Protein AF-A0A1J5WJW4-F1 (afdb_monomer)

Mean predicted aligned error: 11.15 Å

pLDDT: mean 87.06, std 14.54, range [42.06, 98.25]

Secondary structure (DSSP, 8-state):
----------GGGSS--HHHHHHHHHHHS-TT----HHHHHHHHHHHHHHHHHHHHHHHHHHHHTT-SS--HHHHHHHHHHTT-HHHHHHHHHHHHHHHHHHHHHHHHHHHHHHHHHHHHHTHHHHHHHHHHHHHHHHHHHHTT-

Solvent-accessible surface area (backbone atoms only — not comparable to full-atom values): 8445 Å² total; per-residue (Å²): 136,82,78,81,83,70,80,78,71,66,72,91,77,67,60,70,59,68,69,58,55,53,49,54,49,58,74,77,40,60,95,90,61,82,81,54,71,65,59,54,50,50,51,34,54,51,50,42,49,50,52,49,53,48,49,51,46,12,44,54,48,21,52,74,70,73,43,95,64,77,47,72,66,30,47,52,48,28,33,46,79,72,70,42,56,85,48,45,61,61,53,52,56,52,50,52,53,54,53,51,51,53,51,52,53,51,50,55,53,48,52,53,51,51,51,54,47,52,48,60,77,43,38,68,65,53,48,53,53,51,52,51,53,51,51,51,52,50,55,52,54,66,69,73,111

Nearest PDB structures (foldseek):
  7cvo-assembly1_G-2  TM=9.610E-01  e=3.338E-07  Arabidopsis thaliana
  6r0m-assembly2_C  TM=8.741E-01  e=1.724E-07  Arabidopsis thaliana
  7c9o-assembly1_B  TM=9.473E-01  e=5.302E-07  Oryza sativa Japonica Group
  6y37-assembly1_B  TM=8.984E-01  e=2.925E-07  Aspergillus nidulans FGSC A4
  6y35-assembly1_B  TM=8.881E-01  e=4.645E-07  Aspergillus fumigatus A1163

Sequence (145 aa):
MSEPNTPERGDDDVGLPRSAIDRVLQEVLPPNMCCTKDTKNLLIECSTEFISIVSAQANELCERDSRKTVTPEHILQALGDLGFESYIQEVTEKYALVREEHTKRQLRAKEKTETKKGLFDNGDEMLEVQKKLFEEAKRTTEKQE

Foldseek 3Di:
DDDPPDPPPPPVPPWDDLVVLVVVCCVPDDVPDDDDPVVSVVVRVVVSVVVVQLVVQLVVVCVVVVHPDRDPVSSLVSCVVVPVPVCSVVSVVVVVVVVVVVVVVVVVVVVVVVVVVVCVVCVVVVVVVVVVVVVVVVVVVVVVD

Structure (mmCIF, N/CA/C/O backbone):
data_AF-A0A1J5WJW4-F1
#
_entry.id   AF-A0A1J5WJW4-F1
#
loop_
_atom_site.group_PDB
_atom_site.id
_atom_site.type_symbol
_atom_site.label_atom_id
_atom_site.label_alt_id
_atom_site.label_comp_id
_atom_site.label_asym_id
_atom_site.label_entity_id
_atom_site.label_seq_id
_atom_site.pdbx_PDB_ins_code
_atom_site.Cartn_x
_atom_site.Cartn_y
_atom_site.Cartn_z
_atom_site.occupancy
_atom_site.B_iso_or_equiv
_atom_site.auth_seq_id
_atom_site.auth_comp_id
_atom_site.auth_asym_id
_atom_site.auth_atom_id
_atom_site.pdbx_PDB_model_num
ATOM 1 N N . MET A 1 1 ? 6.882 42.087 -7.798 1.00 42.06 1 MET A N 1
ATOM 2 C CA . MET A 1 1 ? 6.028 40.914 -7.533 1.00 42.06 1 MET A CA 1
ATOM 3 C C . MET A 1 1 ? 6.972 39.809 -7.122 1.00 42.06 1 MET A C 1
ATOM 5 O O . MET A 1 1 ? 7.796 39.425 -7.936 1.00 42.06 1 MET A O 1
ATOM 9 N N . SER A 1 2 ? 6.969 39.444 -5.845 1.00 42.66 2 SER A N 1
ATOM 10 C CA . SER A 1 2 ? 7.865 38.421 -5.305 1.00 42.66 2 SER A CA 1
ATOM 11 C C . SER A 1 2 ? 7.167 37.076 -5.443 1.00 42.66 2 SER A C 1
ATOM 13 O O . SER A 1 2 ? 6.074 36.910 -4.904 1.00 42.66 2 SER A O 1
ATOM 15 N N . GLU A 1 3 ? 7.757 36.157 -6.201 1.00 45.22 3 GLU A N 1
ATOM 16 C CA . GLU A 1 3 ? 7.289 34.775 -6.277 1.00 45.22 3 GLU A CA 1
ATOM 17 C C . GLU A 1 3 ? 7.328 34.141 -4.877 1.00 45.22 3 GLU A C 1
ATOM 19 O O . GLU A 1 3 ? 8.288 34.365 -4.128 1.00 45.22 3 GLU A O 1
ATOM 24 N N . PRO A 1 4 ? 6.294 33.382 -4.475 1.00 56.03 4 PRO A N 1
ATOM 25 C CA . PRO A 1 4 ? 6.345 32.630 -3.237 1.00 56.03 4 PRO A CA 1
ATOM 26 C C . PRO A 1 4 ? 7.388 31.521 -3.384 1.00 56.03 4 PRO A C 1
ATOM 28 O O . PRO A 1 4 ? 7.247 30.597 -4.183 1.00 56.03 4 PRO A O 1
ATOM 31 N N . ASN A 1 5 ? 8.448 31.648 -2.590 1.00 42.19 5 ASN A N 1
ATOM 32 C CA . ASN A 1 5 ? 9.465 30.635 -2.365 1.00 42.19 5 ASN A CA 1
ATOM 33 C C . ASN A 1 5 ? 8.767 29.415 -1.745 1.00 42.19 5 ASN A C 1
ATOM 35 O O . ASN A 1 5 ? 8.478 29.387 -0.547 1.00 42.19 5 ASN A O 1
ATOM 39 N N . THR A 1 6 ? 8.379 28.465 -2.593 1.00 52.84 6 THR A N 1
ATOM 40 C CA . THR A 1 6 ? 7.857 27.177 -2.143 1.00 52.84 6 THR A CA 1
ATOM 41 C C . THR A 1 6 ? 9.079 26.398 -1.682 1.00 52.84 6 THR A C 1
ATOM 43 O O . THR A 1 6 ? 9.983 26.212 -2.494 1.00 52.84 6 THR A O 1
ATOM 46 N N . PRO A 1 7 ? 9.182 25.992 -0.406 1.00 45.44 7 PRO A N 1
ATOM 47 C CA . PRO A 1 7 ? 10.291 25.156 0.004 1.00 45.44 7 PRO A CA 1
ATOM 48 C C . PRO A 1 7 ? 10.156 23.842 -0.764 1.00 45.44 7 PRO A C 1
ATOM 50 O O . PRO A 1 7 ? 9.239 23.066 -0.489 1.00 45.44 7 PRO A O 1
ATOM 53 N N . GLU A 1 8 ? 11.032 23.621 -1.744 1.00 46.34 8 GLU A N 1
ATOM 54 C CA . GLU A 1 8 ? 11.273 22.304 -2.322 1.00 46.34 8 GLU A CA 1
ATOM 55 C C . GLU A 1 8 ? 11.655 21.392 -1.150 1.00 46.34 8 GLU A C 1
ATOM 57 O O . GLU A 1 8 ? 12.779 21.417 -0.644 1.00 46.34 8 GLU A O 1
ATOM 62 N N . ARG A 1 9 ? 10.670 20.662 -0.611 1.00 50.19 9 ARG A N 1
ATOM 63 C CA . ARG A 1 9 ? 10.937 19.559 0.308 1.00 50.19 9 ARG A CA 1
ATOM 64 C C . ARG A 1 9 ? 11.773 18.584 -0.499 1.00 50.19 9 ARG A C 1
ATOM 66 O O . ARG A 1 9 ? 11.268 18.071 -1.488 1.00 50.19 9 ARG A O 1
ATOM 73 N N . GLY A 1 10 ? 13.032 18.409 -0.105 1.00 44.81 10 GLY A N 1
ATOM 74 C CA . GLY A 1 10 ? 13.968 17.527 -0.789 1.00 44.81 10 GLY A CA 1
ATOM 75 C C . GLY A 1 10 ? 13.309 16.189 -1.099 1.00 44.81 10 GLY A C 1
ATOM 76 O O . GLY A 1 10 ? 12.897 15.470 -0.188 1.00 44.81 10 GLY A O 1
ATOM 77 N N . ASP A 1 11 ? 13.199 15.903 -2.391 1.00 52.34 11 ASP A N 1
ATOM 78 C CA . ASP A 1 11 ? 12.662 14.663 -2.956 1.00 52.34 11 ASP A CA 1
ATOM 79 C C . ASP A 1 11 ? 13.452 13.430 -2.459 1.00 52.34 11 ASP A C 1
ATOM 81 O O . ASP A 1 11 ? 12.943 12.315 -2.403 1.00 52.34 11 ASP A O 1
ATOM 85 N N . ASP A 1 12 ? 14.674 13.658 -1.964 1.00 51.81 12 ASP A N 1
ATOM 86 C CA . ASP A 1 12 ? 15.585 12.652 -1.418 1.00 51.81 12 ASP A CA 1
ATOM 87 C C . ASP A 1 12 ? 15.107 11.942 -0.129 1.00 51.81 12 ASP A C 1
ATOM 89 O O . ASP A 1 12 ? 15.722 10.944 0.256 1.00 51.81 12 ASP A O 1
ATOM 93 N N . ASP A 1 13 ? 14.042 12.406 0.546 1.00 61.09 13 ASP A N 1
ATOM 94 C CA . ASP A 1 13 ? 13.563 11.809 1.815 1.00 61.09 13 ASP A CA 1
ATOM 95 C C . ASP A 1 13 ? 12.190 11.107 1.715 1.00 61.09 13 ASP A C 1
ATOM 97 O O . ASP A 1 13 ? 11.718 10.507 2.683 1.00 61.09 13 ASP A O 1
ATOM 101 N N . VAL A 1 14 ? 11.527 11.136 0.549 1.00 73.69 14 VAL A N 1
ATOM 102 C CA . VAL A 1 14 ? 10.179 10.561 0.360 1.00 73.69 14 VAL A CA 1
ATOM 103 C C . VAL A 1 14 ? 10.230 9.401 -0.634 1.00 73.69 14 VAL A C 1
ATOM 105 O O . VAL A 1 14 ? 9.793 9.488 -1.777 1.00 73.69 14 VAL A O 1
ATOM 108 N N . GLY A 1 15 ? 10.770 8.269 -0.186 1.00 82.94 15 GLY A N 1
ATOM 109 C CA . GLY A 1 15 ? 10.850 7.057 -0.998 1.00 82.94 15 GLY A CA 1
ATOM 110 C C . GLY A 1 15 ? 10.767 5.784 -0.169 1.00 82.94 15 GLY A C 1
ATOM 111 O O . GLY A 1 15 ? 11.069 5.763 1.027 1.00 82.94 15 GLY A O 1
ATOM 112 N N . LEU A 1 16 ? 10.358 4.689 -0.811 1.00 89.94 16 LEU A N 1
ATOM 113 C CA . LEU A 1 16 ? 10.409 3.375 -0.176 1.00 89.94 16 LEU A CA 1
ATOM 114 C C . LEU A 1 16 ? 11.868 2.990 0.134 1.00 89.94 16 LEU A C 1
ATOM 116 O O . LEU A 1 16 ? 12.767 3.274 -0.664 1.00 89.94 16 LEU A O 1
ATOM 120 N N . PRO A 1 17 ? 12.135 2.293 1.256 1.00 92.31 17 PRO A N 1
ATOM 121 C CA . PRO A 1 17 ? 13.478 1.821 1.564 1.00 92.31 17 PRO A CA 1
ATOM 122 C C . PRO A 1 17 ? 14.037 0.952 0.433 1.00 92.31 17 PRO A C 1
ATOM 124 O O . PRO A 1 17 ? 13.372 0.025 -0.030 1.00 92.31 17 PRO A O 1
ATOM 127 N N . ARG A 1 18 ? 15.298 1.181 0.045 1.00 91.25 18 ARG A N 1
ATOM 128 C CA . ARG A 1 18 ? 15.994 0.383 -0.989 1.00 91.25 18 ARG A CA 1
ATOM 129 C C . ARG A 1 18 ? 15.903 -1.124 -0.733 1.00 91.25 18 ARG A C 1
ATOM 131 O O . ARG A 1 18 ? 15.687 -1.895 -1.659 1.00 91.25 18 ARG A O 1
ATOM 138 N N . SER A 1 19 ? 16.000 -1.528 0.533 1.00 93.62 19 SER A N 1
ATOM 139 C CA . SER A 1 19 ? 15.881 -2.925 0.957 1.00 93.62 19 SER A CA 1
ATOM 140 C C . SER A 1 19 ? 14.503 -3.536 0.684 1.00 93.62 19 SER A C 1
ATOM 142 O O . SER A 1 19 ? 14.415 -4.736 0.432 1.00 93.62 19 SER A O 1
ATOM 144 N N . ALA A 1 20 ? 13.430 -2.741 0.717 1.00 93.75 20 ALA A N 1
ATOM 145 C CA . ALA A 1 20 ? 12.088 -3.210 0.387 1.00 93.75 20 ALA A CA 1
ATOM 146 C C . ALA A 1 20 ? 11.969 -3.500 -1.116 1.00 93.75 20 ALA A C 1
ATOM 148 O O . ALA A 1 20 ? 11.474 -4.560 -1.490 1.00 93.75 20 ALA A O 1
ATOM 149 N N . ILE A 1 21 ? 12.502 -2.611 -1.963 1.00 94.38 21 ILE A N 1
ATOM 150 C CA . ILE A 1 21 ? 12.557 -2.822 -3.418 1.00 94.38 21 ILE A CA 1
ATOM 151 C C . ILE A 1 21 ? 13.408 -4.046 -3.759 1.00 94.38 21 ILE A C 1
ATOM 153 O O . ILE A 1 21 ? 12.984 -4.885 -4.549 1.00 94.38 21 ILE A O 1
ATOM 157 N N . ASP A 1 22 ? 14.575 -4.192 -3.127 1.00 92.94 22 ASP A N 1
ATOM 158 C CA . ASP A 1 22 ? 15.437 -5.362 -3.318 1.00 92.94 22 ASP A CA 1
ATOM 159 C C . ASP A 1 22 ? 14.716 -6.670 -2.984 1.00 92.94 22 ASP A C 1
ATOM 161 O O . ASP A 1 22 ? 14.838 -7.647 -3.722 1.00 92.94 22 ASP A O 1
ATOM 165 N N . ARG A 1 23 ? 13.937 -6.682 -1.898 1.00 94.25 23 ARG A N 1
ATOM 166 C CA . ARG A 1 23 ? 13.163 -7.854 -1.490 1.00 94.25 23 ARG A CA 1
ATOM 167 C C . ARG A 1 23 ? 12.073 -8.201 -2.502 1.00 94.25 23 AR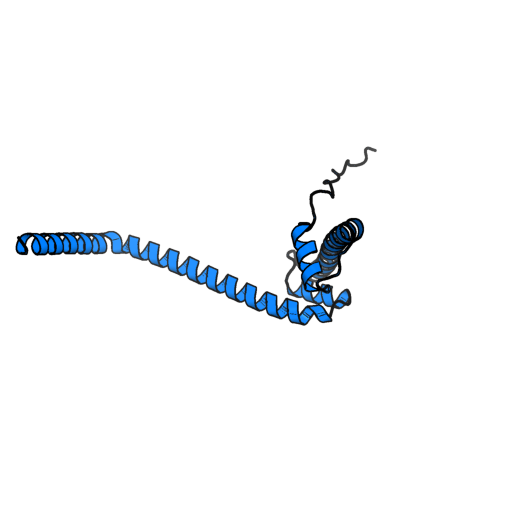G A C 1
ATOM 169 O O . ARG A 1 23 ? 11.990 -9.355 -2.905 1.00 94.25 23 ARG A O 1
ATOM 176 N N . VAL A 1 24 ? 11.289 -7.219 -2.947 1.00 94.75 24 VAL A N 1
ATOM 177 C CA . VAL A 1 24 ? 10.251 -7.442 -3.970 1.00 94.75 24 VAL A CA 1
ATOM 178 C C . VAL A 1 24 ? 10.878 -7.954 -5.266 1.00 94.75 24 VAL A C 1
ATOM 180 O O . VAL A 1 24 ? 10.390 -8.920 -5.842 1.00 94.75 24 VAL A O 1
ATOM 183 N N . LEU A 1 25 ? 12.004 -7.374 -5.697 1.00 94.31 25 LEU A N 1
ATOM 184 C CA . LEU A 1 25 ? 12.732 -7.837 -6.879 1.00 94.31 25 LEU A CA 1
ATOM 185 C C . LEU A 1 25 ? 13.202 -9.290 -6.741 1.00 94.31 25 LEU A C 1
ATOM 187 O O . LEU A 1 25 ? 13.079 -10.056 -7.686 1.00 94.31 25 LEU A O 1
ATOM 191 N N . GLN A 1 26 ? 13.705 -9.699 -5.578 1.00 92.56 26 GLN A N 1
ATOM 192 C CA . GLN A 1 26 ? 14.093 -11.095 -5.341 1.00 92.56 26 GLN A CA 1
ATOM 193 C C . GLN A 1 26 ? 12.903 -12.062 -5.338 1.00 92.56 26 GLN A C 1
ATOM 195 O O . GLN A 1 26 ? 13.074 -13.224 -5.692 1.00 92.56 26 GLN A O 1
ATOM 200 N N . GLU A 1 27 ? 11.716 -11.602 -4.940 1.00 93.81 27 GLU A N 1
ATOM 201 C CA . GLU A 1 27 ? 10.494 -12.413 -4.945 1.00 93.81 27 GLU A CA 1
ATOM 202 C C . GLU A 1 27 ? 9.935 -12.607 -6.367 1.00 93.81 27 GLU A C 1
ATOM 204 O O . GLU A 1 27 ? 9.389 -13.669 -6.665 1.00 93.81 27 GLU A O 1
ATOM 209 N N . VAL A 1 28 ? 10.101 -11.621 -7.259 1.00 94.00 28 VAL A N 1
ATOM 210 C CA . VAL A 1 28 ? 9.581 -11.683 -8.641 1.00 94.00 28 VAL A CA 1
ATOM 211 C C . VAL A 1 28 ? 10.596 -12.191 -9.668 1.00 94.00 28 VAL A C 1
ATOM 213 O O . VAL A 1 28 ? 10.200 -12.654 -10.740 1.00 94.00 28 VAL A O 1
ATOM 216 N N . LEU A 1 29 ? 11.898 -12.098 -9.383 1.00 93.25 29 LEU A N 1
ATOM 217 C CA . LEU A 1 29 ? 12.958 -12.487 -10.311 1.00 93.25 29 LEU A CA 1
ATOM 218 C C . LEU A 1 29 ? 13.526 -13.883 -10.008 1.00 93.25 29 LEU A C 1
ATOM 220 O O . LEU A 1 29 ? 13.567 -14.311 -8.857 1.00 93.25 29 LEU A O 1
ATOM 224 N N . PRO A 1 30 ? 14.044 -14.598 -11.026 1.00 94.12 30 PRO A N 1
ATOM 225 C CA . PRO A 1 30 ? 14.769 -15.845 -10.809 1.00 94.12 30 PRO A CA 1
ATOM 226 C C . PRO A 1 30 ? 16.004 -15.650 -9.908 1.00 94.12 30 PRO A C 1
ATOM 228 O O . PRO A 1 30 ? 16.657 -14.607 -9.986 1.00 94.12 30 PRO A O 1
ATOM 231 N N . PRO A 1 31 ? 16.426 -16.680 -9.148 1.00 88.56 31 PRO A N 1
ATOM 232 C CA . PRO A 1 31 ? 17.489 -16.570 -8.137 1.00 88.56 31 PRO A CA 1
ATOM 233 C C . PRO A 1 31 ? 18.864 -16.158 -8.685 1.00 88.56 31 PRO A C 1
ATOM 235 O O . PRO A 1 31 ? 19.721 -15.714 -7.929 1.00 88.56 31 PRO A O 1
ATOM 238 N N . ASN A 1 32 ? 19.080 -16.286 -9.995 1.00 88.88 32 ASN A N 1
ATOM 239 C CA . ASN A 1 32 ? 20.343 -15.955 -10.657 1.00 88.88 32 ASN A CA 1
ATOM 240 C C . ASN A 1 32 ? 20.288 -14.619 -11.417 1.00 88.88 32 ASN A C 1
ATOM 242 O O . ASN A 1 32 ? 21.146 -14.369 -12.263 1.00 88.88 32 ASN A O 1
ATOM 246 N N . MET A 1 33 ? 19.274 -13.784 -11.169 1.00 92.56 33 MET A N 1
ATOM 247 C CA . MET A 1 33 ? 19.101 -12.508 -11.856 1.00 92.56 33 MET A CA 1
ATOM 248 C C . MET A 1 33 ? 19.184 -11.329 -10.887 1.00 92.56 33 MET A C 1
ATOM 250 O O . MET A 1 33 ? 18.607 -11.346 -9.804 1.00 92.56 33 MET A O 1
ATOM 254 N N . CYS A 1 34 ? 19.885 -10.277 -11.311 1.00 88.06 34 CYS A N 1
ATOM 255 C CA . CYS A 1 34 ? 20.063 -9.050 -10.543 1.00 88.06 34 CYS A CA 1
ATOM 256 C C . CYS A 1 34 ? 19.695 -7.836 -11.400 1.00 88.06 34 CYS A C 1
ATOM 258 O O . CYS A 1 34 ? 20.067 -7.761 -12.569 1.00 88.06 34 CYS A O 1
ATOM 260 N N . CYS A 1 35 ? 19.027 -6.852 -10.798 1.00 92.31 35 CYS A N 1
ATOM 261 C CA . CYS A 1 35 ? 18.824 -5.538 -11.408 1.00 92.31 35 CYS A CA 1
ATOM 262 C C . CYS A 1 35 ? 20.014 -4.614 -11.137 1.00 92.31 35 CYS A C 1
ATOM 264 O O . CYS A 1 35 ? 20.648 -4.688 -10.079 1.00 92.31 35 CYS A O 1
ATOM 266 N N . THR A 1 36 ? 20.283 -3.702 -12.070 1.00 95.06 36 THR A N 1
ATOM 267 C CA . THR A 1 36 ? 21.294 -2.656 -11.885 1.00 95.06 36 THR A CA 1
ATOM 268 C C . THR A 1 36 ? 20.846 -1.651 -10.822 1.00 95.06 36 THR A C 1
ATOM 270 O O . THR A 1 36 ? 19.663 -1.549 -10.487 1.00 95.06 36 THR A O 1
ATOM 273 N N . LYS A 1 37 ? 21.801 -0.887 -10.280 1.00 93.12 37 L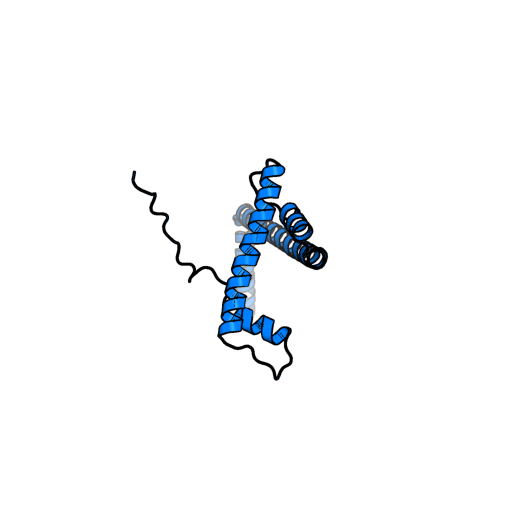YS A N 1
ATOM 274 C CA . LYS A 1 37 ? 21.508 0.180 -9.313 1.00 93.12 37 LYS A CA 1
ATOM 275 C C . LYS A 1 37 ? 20.539 1.217 -9.891 1.00 93.12 37 LYS A C 1
ATOM 277 O O . LYS A 1 37 ? 19.636 1.647 -9.182 1.00 93.12 37 LYS A O 1
ATOM 282 N N . ASP A 1 38 ? 20.698 1.558 -11.166 1.00 94.50 38 ASP A N 1
ATOM 283 C CA . ASP A 1 38 ? 19.879 2.575 -11.827 1.00 94.50 38 ASP A CA 1
ATOM 284 C C . ASP A 1 38 ? 18.437 2.099 -12.014 1.00 94.50 38 ASP A C 1
ATOM 286 O O . ASP A 1 38 ? 17.511 2.841 -11.710 1.00 94.50 38 ASP A O 1
ATOM 290 N N . THR A 1 39 ? 18.221 0.828 -12.381 1.00 93.62 39 THR A N 1
ATOM 291 C CA . THR A 1 39 ? 16.870 0.244 -12.420 1.00 93.62 39 THR A CA 1
ATOM 292 C C . THR A 1 39 ? 16.204 0.279 -11.047 1.00 93.62 39 THR A C 1
ATOM 294 O O . THR A 1 39 ? 15.023 0.586 -10.937 1.00 93.62 39 THR A O 1
ATOM 297 N N . LYS A 1 40 ? 16.958 -0.011 -9.981 1.00 93.50 40 LYS A N 1
ATOM 298 C CA . LYS A 1 40 ? 16.429 0.041 -8.612 1.00 93.50 40 LYS A CA 1
ATOM 299 C C . LYS A 1 40 ? 16.075 1.466 -8.183 1.00 93.50 40 LYS A C 1
ATOM 301 O O . LYS A 1 40 ? 15.078 1.635 -7.496 1.00 93.50 40 LYS A O 1
ATOM 306 N N . ASN A 1 41 ? 16.864 2.469 -8.579 1.00 92.31 41 ASN A N 1
ATOM 307 C CA . ASN A 1 41 ? 16.541 3.879 -8.335 1.00 92.31 41 ASN A CA 1
ATOM 308 C C . ASN A 1 41 ? 15.254 4.280 -9.058 1.00 92.31 41 ASN A C 1
ATOM 310 O O . ASN A 1 41 ? 14.346 4.798 -8.421 1.00 92.31 41 ASN A O 1
ATOM 314 N N . LEU A 1 42 ? 15.146 3.932 -10.343 1.00 94.00 42 LEU A N 1
ATOM 315 C CA . LEU A 1 42 ? 13.956 4.216 -11.138 1.00 94.00 42 LEU A CA 1
ATOM 316 C C . LEU A 1 42 ? 12.700 3.592 -10.516 1.00 94.00 42 LEU A C 1
ATOM 318 O O . LEU A 1 42 ? 11.665 4.235 -10.440 1.00 94.00 42 LEU A O 1
ATOM 322 N N . LEU A 1 43 ? 12.784 2.360 -10.008 1.00 94.56 43 LEU A N 1
ATOM 323 C CA . LEU A 1 43 ? 11.650 1.722 -9.330 1.00 94.56 43 LEU A CA 1
ATOM 324 C C . LEU A 1 43 ? 11.229 2.445 -8.045 1.00 94.56 43 LEU A C 1
ATOM 326 O O . LEU A 1 43 ? 10.045 2.434 -7.715 1.00 94.56 43 LEU A O 1
ATOM 330 N N . ILE A 1 44 ? 12.165 3.064 -7.319 1.00 93.25 44 ILE A N 1
ATOM 331 C CA . ILE A 1 44 ? 11.844 3.878 -6.136 1.00 93.25 44 ILE A CA 1
ATOM 332 C C . ILE A 1 44 ? 11.078 5.127 -6.570 1.00 93.25 44 ILE A C 1
ATOM 334 O O . ILE A 1 44 ? 10.002 5.379 -6.033 1.00 93.25 44 ILE A O 1
ATOM 338 N N . GLU A 1 45 ? 11.586 5.842 -7.575 1.00 92.88 45 GLU A N 1
ATOM 339 C CA . GLU A 1 45 ? 10.942 7.031 -8.147 1.00 92.88 45 GLU A CA 1
ATOM 340 C C . GLU A 1 45 ? 9.533 6.696 -8.665 1.00 92.88 45 GLU A C 1
ATOM 342 O O . GLU A 1 45 ? 8.554 7.315 -8.250 1.00 92.88 45 GLU A O 1
ATOM 347 N N . CYS A 1 46 ? 9.396 5.626 -9.457 1.00 94.62 46 CYS A N 1
ATOM 348 C CA . CYS A 1 46 ? 8.101 5.154 -9.952 1.00 94.62 46 CYS A CA 1
ATOM 349 C C . CYS A 1 46 ? 7.146 4.742 -8.825 1.00 94.62 46 CYS A C 1
ATOM 351 O O . CYS A 1 46 ? 5.937 4.904 -8.960 1.00 94.62 46 CYS A O 1
ATOM 353 N N . SER A 1 47 ? 7.651 4.200 -7.712 1.00 94.88 47 SER A N 1
ATOM 354 C CA . SER A 1 47 ? 6.802 3.839 -6.567 1.00 94.88 47 SER A CA 1
ATOM 355 C C . SER A 1 47 ? 6.234 5.082 -5.883 1.00 94.88 47 SER A C 1
ATOM 357 O O . SER A 1 47 ? 5.056 5.105 -5.521 1.00 94.88 47 SER A O 1
ATOM 359 N N . THR A 1 48 ? 7.050 6.126 -5.725 1.00 93.38 48 THR A N 1
ATOM 360 C CA . THR A 1 48 ? 6.612 7.415 -5.175 1.00 93.38 48 THR A CA 1
ATOM 361 C C . THR A 1 48 ? 5.615 8.102 -6.109 1.00 93.38 48 THR A C 1
ATOM 363 O O . THR A 1 48 ? 4.571 8.588 -5.659 1.00 93.38 48 THR A O 1
ATOM 366 N N . GLU A 1 49 ? 5.879 8.086 -7.415 1.00 94.38 49 GLU A N 1
ATOM 367 C CA . GLU A 1 49 ? 4.964 8.619 -8.422 1.00 94.38 49 GLU A CA 1
ATOM 368 C C . GLU A 1 49 ? 3.637 7.846 -8.439 1.00 94.38 49 GLU A C 1
ATOM 370 O O . GLU A 1 49 ? 2.572 8.458 -8.405 1.00 94.38 49 GLU A O 1
ATOM 375 N N . PHE A 1 50 ? 3.674 6.511 -8.375 1.00 96.19 50 PHE A N 1
ATOM 376 C CA . PHE A 1 50 ? 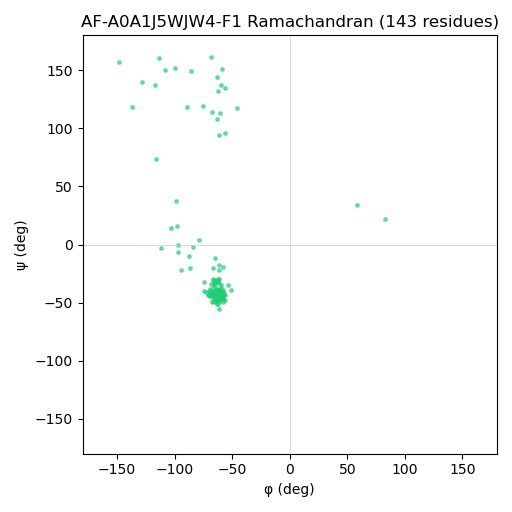2.477 5.670 -8.302 1.00 96.19 50 PHE A CA 1
ATOM 377 C C . PHE A 1 50 ? 1.584 6.042 -7.112 1.00 96.19 50 PHE A C 1
ATOM 379 O O . PHE A 1 50 ? 0.379 6.242 -7.278 1.00 96.19 50 PHE A O 1
ATOM 386 N N . ILE A 1 51 ? 2.167 6.190 -5.915 1.00 95.31 51 ILE A N 1
ATOM 387 C CA . ILE A 1 51 ? 1.425 6.620 -4.720 1.00 95.31 51 ILE A CA 1
ATOM 388 C C . ILE A 1 51 ? 0.805 8.001 -4.949 1.00 95.31 51 ILE A C 1
ATOM 390 O O . ILE A 1 51 ? -0.350 8.220 -4.577 1.00 95.31 51 ILE A O 1
ATOM 394 N N . SER A 1 52 ? 1.547 8.916 -5.572 1.00 95.38 52 SER A N 1
ATOM 395 C CA . SER A 1 52 ? 1.089 10.280 -5.845 1.00 95.38 52 SER A CA 1
ATOM 396 C C . SER A 1 52 ? -0.076 10.304 -6.836 1.00 95.38 52 SER A C 1
ATOM 398 O O . SER A 1 52 ? -1.079 10.961 -6.566 1.00 95.38 52 SER A O 1
ATOM 400 N N . ILE A 1 53 ? 0.001 9.532 -7.925 1.00 97.06 53 ILE A N 1
ATOM 401 C CA . ILE A 1 53 ? -1.056 9.415 -8.940 1.00 97.06 53 ILE A CA 1
ATOM 402 C C . ILE A 1 53 ? -2.334 8.839 -8.326 1.00 97.06 53 ILE A C 1
ATOM 404 O O . ILE A 1 53 ? -3.405 9.433 -8.452 1.00 97.06 53 ILE A O 1
ATOM 408 N N . VAL A 1 54 ? -2.233 7.711 -7.614 1.00 97.88 54 VAL A N 1
ATOM 409 C CA . VAL A 1 54 ? -3.403 7.075 -6.986 1.00 97.88 54 VAL A CA 1
ATOM 410 C C . VAL A 1 54 ? -4.020 7.998 -5.933 1.00 97.88 54 VAL A C 1
ATOM 412 O O . VAL A 1 54 ? -5.242 8.124 -5.863 1.00 97.88 54 VAL A O 1
ATOM 415 N N . SER A 1 55 ? -3.191 8.679 -5.136 1.00 97.56 55 SER A N 1
ATOM 416 C CA . SER A 1 55 ? -3.664 9.617 -4.113 1.00 97.56 55 SER A CA 1
ATOM 417 C C . SER A 1 55 ? -4.356 10.832 -4.724 1.00 97.56 55 SER A C 1
ATOM 419 O O . SER A 1 55 ? -5.400 11.240 -4.220 1.00 97.56 55 SER A O 1
ATOM 421 N N . ALA A 1 56 ? -3.813 11.389 -5.810 1.00 97.50 56 ALA A N 1
ATOM 422 C CA . ALA A 1 56 ? -4.427 12.498 -6.531 1.00 97.50 56 ALA A CA 1
ATOM 423 C C . ALA A 1 56 ? -5.793 12.092 -7.097 1.00 97.50 56 ALA A C 1
ATOM 425 O O . ALA A 1 56 ? -6.789 12.758 -6.814 1.00 97.50 56 ALA A O 1
ATOM 426 N N . GLN A 1 57 ? -5.873 10.944 -7.779 1.00 98.00 57 GLN A N 1
ATOM 427 C CA . GLN A 1 57 ? -7.132 10.454 -8.340 1.00 98.00 57 GLN A CA 1
ATOM 428 C C . GLN A 1 57 ? -8.179 10.180 -7.252 1.00 98.00 57 GLN A C 1
ATOM 430 O O . GLN A 1 57 ? -9.339 10.569 -7.383 1.00 98.00 57 GLN A O 1
ATOM 435 N N . ALA A 1 58 ? -7.783 9.553 -6.142 1.00 98.25 58 ALA A N 1
ATOM 436 C CA . ALA A 1 58 ? -8.682 9.299 -5.019 1.00 98.25 58 ALA A CA 1
ATOM 437 C C . ALA A 1 58 ? -9.126 10.587 -4.308 1.00 98.25 58 ALA A C 1
ATOM 439 O O . ALA A 1 58 ? -10.239 10.647 -3.774 1.00 98.25 58 ALA A O 1
ATOM 440 N N . ASN A 1 59 ? -8.279 11.619 -4.294 1.00 97.88 59 ASN A N 1
ATOM 441 C CA . ASN A 1 59 ? -8.635 12.928 -3.764 1.00 97.88 59 ASN A CA 1
ATOM 442 C C . ASN A 1 59 ? -9.673 13.627 -4.653 1.00 97.88 59 ASN A C 1
ATOM 444 O O . ASN A 1 59 ? -10.676 14.103 -4.130 1.00 97.88 59 ASN A O 1
ATOM 448 N N . GLU A 1 60 ? -9.511 13.600 -5.979 1.00 97.69 60 GLU A N 1
ATOM 449 C CA . GLU A 1 60 ? -10.518 14.125 -6.916 1.00 9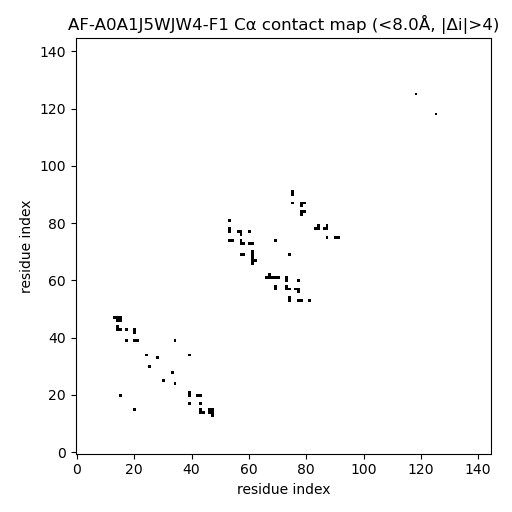7.69 60 GLU A CA 1
ATOM 450 C C . GLU A 1 60 ? -11.884 13.445 -6.732 1.00 97.69 60 GLU A C 1
ATOM 452 O O . GLU A 1 60 ? -12.921 14.109 -6.694 1.00 97.69 60 GLU A O 1
ATOM 457 N N . LEU A 1 61 ? -11.895 12.119 -6.551 1.00 97.56 61 LEU A N 1
ATOM 458 C CA . LEU A 1 61 ? -13.114 11.359 -6.255 1.00 97.56 61 LEU A CA 1
ATOM 459 C C . LEU A 1 61 ? -13.745 11.791 -4.923 1.00 97.56 61 LEU A C 1
ATOM 461 O O . LEU A 1 61 ? -14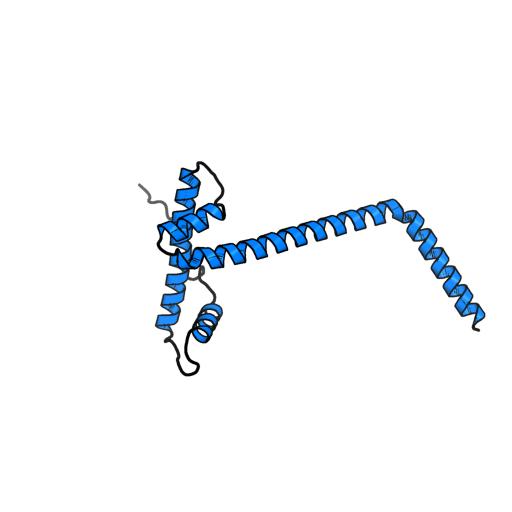.954 12.002 -4.844 1.00 97.56 61 LEU A O 1
ATOM 465 N N . CYS A 1 62 ? -12.924 11.974 -3.887 1.00 98.06 62 CYS A N 1
ATOM 466 C CA . CYS A 1 62 ? -13.370 12.442 -2.577 1.00 98.06 62 CYS A CA 1
ATOM 467 C C . CYS A 1 62 ? -14.009 13.837 -2.639 1.00 98.06 62 CYS A C 1
ATOM 469 O O . CYS A 1 62 ? -15.038 14.083 -2.002 1.00 98.06 62 CYS A O 1
ATOM 471 N N . GLU A 1 63 ? -13.396 14.746 -3.396 1.00 96.69 63 GLU A N 1
ATOM 472 C CA . GLU A 1 63 ? -13.891 16.104 -3.612 1.00 96.69 63 GLU A CA 1
ATOM 473 C C . GLU A 1 63 ? -15.198 16.100 -4.408 1.00 96.69 63 GLU A C 1
ATOM 475 O O . GLU A 1 63 ? -16.144 16.798 -4.032 1.00 96.69 63 GLU A O 1
ATOM 480 N N . ARG A 1 64 ? -15.298 15.254 -5.443 1.00 96.25 64 ARG A N 1
ATOM 481 C CA . ARG A 1 64 ? -16.528 15.053 -6.223 1.00 96.25 64 ARG A CA 1
ATOM 482 C C . ARG A 1 64 ? -17.688 14.561 -5.356 1.00 96.25 64 ARG A C 1
ATOM 484 O O . ARG A 1 64 ? -18.812 15.034 -5.520 1.00 96.25 64 ARG A O 1
ATOM 491 N N . ASP A 1 65 ? -17.404 13.704 -4.382 1.00 95.81 65 ASP A N 1
ATOM 492 C CA . ASP A 1 65 ? -18.382 13.216 -3.403 1.00 95.81 65 ASP A CA 1
ATOM 493 C C . ASP A 1 65 ? -18.673 14.228 -2.274 1.00 95.81 65 ASP A C 1
ATOM 495 O O . ASP A 1 65 ? -19.435 13.937 -1.349 1.00 95.81 65 ASP A O 1
ATOM 499 N N . SER A 1 66 ? -18.101 15.440 -2.329 1.00 95.19 66 SER A N 1
ATOM 500 C CA . SER A 1 66 ? -18.240 16.496 -1.311 1.00 95.19 66 SER A CA 1
ATOM 501 C C . SER A 1 66 ? -17.781 16.067 0.091 1.00 95.19 66 SER A C 1
ATOM 503 O O . SER A 1 66 ? -18.328 16.503 1.111 1.00 95.19 66 SER A O 1
ATOM 505 N N . ARG A 1 67 ? -16.757 15.209 0.168 1.00 93.88 67 ARG A N 1
ATOM 506 C CA . ARG A 1 67 ? -16.182 14.704 1.424 1.00 93.88 67 ARG A CA 1
ATOM 507 C C . ARG A 1 67 ? -14.809 15.322 1.673 1.00 93.88 67 ARG A C 1
ATOM 509 O O . ARG A 1 67 ? -14.066 15.626 0.752 1.00 93.88 67 ARG A O 1
ATOM 516 N N . LYS A 1 68 ? -14.451 15.476 2.952 1.00 94.19 68 LYS A N 1
ATOM 517 C CA . LYS A 1 68 ? -13.143 16.014 3.388 1.00 94.19 68 LYS A CA 1
ATOM 518 C C . LYS A 1 68 ? -12.120 14.935 3.746 1.00 94.19 68 LYS A C 1
ATOM 520 O O . LYS A 1 68 ? -11.030 15.247 4.214 1.00 94.19 68 LYS A O 1
ATOM 525 N N . THR A 1 69 ? -12.495 13.665 3.635 1.00 96.62 69 THR A N 1
ATOM 526 C CA . THR A 1 69 ? -11.666 12.539 4.064 1.00 96.62 69 THR A CA 1
ATOM 527 C C . THR A 1 69 ? -11.737 11.454 3.012 1.00 96.62 69 THR A C 1
ATOM 529 O O . THR A 1 69 ? -12.816 10.917 2.751 1.00 96.62 69 THR A O 1
ATOM 532 N N . VAL A 1 70 ? -10.580 11.136 2.432 1.00 97.19 70 VAL A N 1
ATOM 533 C CA . VAL A 1 70 ? -10.440 10.035 1.483 1.00 97.19 70 VAL A CA 1
ATOM 534 C C . VAL A 1 70 ? -10.790 8.731 2.190 1.00 97.19 70 VAL A C 1
ATOM 536 O O . VAL A 1 70 ? -10.329 8.467 3.302 1.00 97.19 70 VAL A O 1
ATOM 539 N N . THR A 1 71 ? -11.632 7.927 1.550 1.00 95.56 71 THR A N 1
ATOM 540 C CA . THR A 1 71 ? -12.053 6.626 2.069 1.00 95.56 71 THR A CA 1
ATOM 541 C C . THR A 1 71 ? -11.538 5.483 1.214 1.00 95.56 71 THR A C 1
ATOM 543 O O . THR A 1 71 ? -11.178 5.721 0.060 1.00 95.56 71 THR A O 1
ATOM 546 N N . PRO A 1 72 ? -11.495 4.251 1.754 1.00 95.50 72 PRO A N 1
ATOM 547 C CA . PRO A 1 72 ? -11.058 3.075 1.006 1.00 95.50 72 PRO A CA 1
ATOM 548 C C . PRO A 1 72 ? -11.815 2.893 -0.311 1.00 95.50 72 PRO A C 1
ATOM 550 O O . PRO A 1 72 ? -11.218 2.506 -1.307 1.00 95.50 72 PRO A O 1
ATOM 553 N N . GLU A 1 73 ? -13.098 3.249 -0.350 1.00 96.12 73 GLU A N 1
ATOM 554 C CA . GLU A 1 73 ? -13.923 3.199 -1.555 1.00 96.12 73 GLU A CA 1
ATOM 555 C C . GLU A 1 73 ? -13.386 4.122 -2.659 1.00 96.12 73 GLU A C 1
ATOM 557 O O . GLU A 1 73 ? -13.317 3.706 -3.814 1.00 96.12 73 GLU A O 1
ATOM 562 N N . HIS A 1 74 ? -12.921 5.327 -2.308 1.00 97.81 74 HIS A N 1
ATOM 563 C CA . HIS A 1 74 ? -12.313 6.243 -3.279 1.00 97.81 74 HIS A CA 1
ATOM 564 C C . HIS A 1 74 ? -10.994 5.676 -3.831 1.00 97.81 74 HIS A C 1
ATOM 566 O O . HIS A 1 74 ? -10.688 5.875 -5.000 1.00 97.81 74 HIS A O 1
ATOM 572 N N . ILE A 1 75 ? -10.221 4.944 -3.016 1.00 97.69 75 ILE A N 1
ATOM 573 C CA . ILE A 1 75 ? -8.986 4.279 -3.468 1.00 97.69 75 ILE A CA 1
ATOM 574 C C . ILE A 1 75 ? -9.313 3.146 -4.447 1.00 97.69 75 ILE A C 1
ATOM 576 O O . ILE A 1 75 ? -8.681 3.041 -5.494 1.00 97.69 75 ILE A O 1
ATOM 580 N N . LEU A 1 76 ? -10.312 2.314 -4.139 1.00 97.31 76 LEU A N 1
ATOM 581 C CA . LEU A 1 76 ? -10.727 1.216 -5.020 1.00 97.31 76 LEU A CA 1
ATOM 582 C C . LEU A 1 76 ? -11.263 1.732 -6.362 1.00 97.31 76 LEU A C 1
ATOM 584 O O . LEU A 1 76 ? -10.945 1.165 -7.404 1.00 97.31 76 LEU A O 1
ATOM 588 N N . GLN A 1 77 ? -12.033 2.823 -6.344 1.00 97.25 77 GLN A N 1
ATOM 589 C CA . GLN A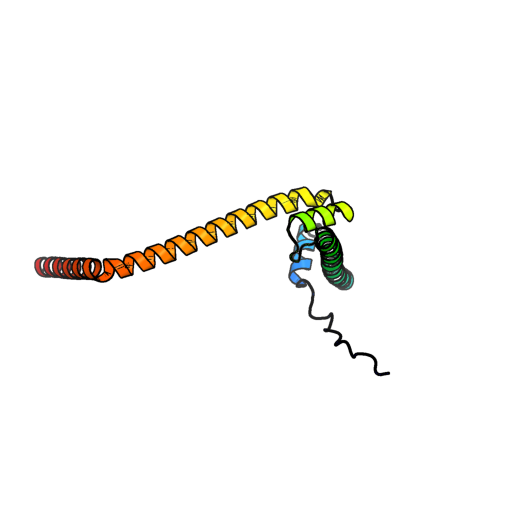 1 77 ? -12.497 3.487 -7.563 1.00 97.25 77 GLN A CA 1
ATOM 590 C C . GLN A 1 77 ? -11.341 4.099 -8.357 1.00 97.25 77 GLN A C 1
ATOM 592 O O . GLN A 1 77 ? -11.263 3.871 -9.557 1.00 97.25 77 GLN A O 1
ATOM 597 N N . ALA A 1 78 ? -10.404 4.788 -7.695 1.00 98.06 78 ALA A N 1
ATOM 598 C CA . ALA A 1 78 ? -9.221 5.339 -8.354 1.00 98.06 78 ALA A CA 1
ATOM 599 C C . ALA A 1 78 ? -8.394 4.251 -9.054 1.00 98.06 78 ALA A C 1
ATOM 601 O O . ALA A 1 78 ? -7.950 4.450 -10.178 1.00 98.06 78 ALA A O 1
ATOM 602 N N . LEU A 1 79 ? -8.217 3.085 -8.422 1.00 97.81 79 LEU A N 1
ATOM 603 C CA . LEU A 1 79 ? -7.542 1.947 -9.051 1.00 97.81 79 LEU A CA 1
ATOM 604 C C . LEU A 1 79 ? -8.286 1.458 -10.300 1.00 97.81 79 LEU A C 1
ATOM 606 O O . LEU A 1 79 ? -7.637 1.132 -11.288 1.00 97.81 79 LEU A O 1
ATOM 610 N N . GLY A 1 80 ? -9.621 1.432 -10.274 1.00 97.25 80 GLY A N 1
ATOM 611 C CA . GLY A 1 80 ? -10.435 1.113 -11.449 1.00 97.25 80 GLY A CA 1
ATOM 612 C C . GLY A 1 80 ? -10.259 2.130 -12.577 1.00 97.25 80 GLY A C 1
ATOM 613 O O . GLY A 1 80 ? -9.926 1.753 -13.696 1.00 97.25 80 GLY A O 1
ATOM 614 N N . ASP A 1 81 ? -10.402 3.419 -12.266 1.00 96.94 81 ASP A N 1
ATOM 615 C CA . ASP A 1 81 ? -10.319 4.514 -13.243 1.00 96.94 81 ASP A CA 1
ATOM 616 C C . ASP A 1 81 ? -8.918 4.629 -13.883 1.00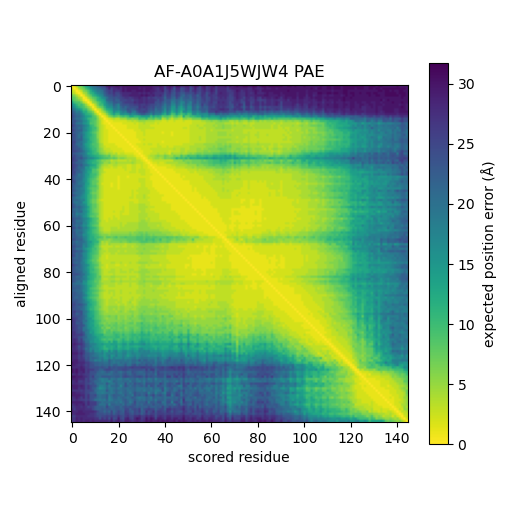 96.94 81 ASP A C 1
ATOM 618 O O . ASP A 1 81 ? -8.792 5.008 -15.047 1.00 96.94 81 ASP A O 1
ATOM 622 N N . LEU A 1 82 ? -7.865 4.255 -13.146 1.00 97.12 82 LEU A N 1
ATOM 623 C CA . LEU A 1 82 ? -6.474 4.231 -13.619 1.00 97.12 82 LEU A CA 1
ATOM 624 C C . LEU A 1 82 ? -6.092 2.941 -14.377 1.00 97.12 82 LEU A C 1
ATOM 626 O O . LEU A 1 82 ? -4.961 2.835 -14.853 1.00 97.12 82 LEU A O 1
ATOM 630 N N . GLY A 1 83 ? -6.997 1.962 -14.497 1.00 97.06 83 GLY A N 1
ATOM 631 C CA . GLY A 1 83 ? -6.751 0.704 -15.217 1.00 97.06 83 GLY A CA 1
ATOM 632 C C . GLY A 1 83 ? -6.003 -0.370 -14.415 1.00 97.06 83 GLY A C 1
ATOM 633 O O . GLY A 1 83 ? -5.398 -1.273 -14.991 1.00 97.06 83 GLY A O 1
ATOM 634 N N . PHE A 1 84 ? -6.031 -0.295 -13.083 1.00 96.94 84 PHE A N 1
ATOM 635 C CA . PHE A 1 84 ? -5.457 -1.287 -12.166 1.00 96.94 84 PHE A CA 1
ATOM 636 C C . PHE A 1 84 ? -6.516 -2.259 -11.620 1.00 96.94 84 PHE A C 1
ATOM 638 O O . PHE A 1 84 ? -6.464 -2.662 -10.454 1.00 96.94 84 PHE A O 1
ATOM 645 N N . GLU A 1 85 ? -7.495 -2.663 -12.436 1.00 96.44 85 GLU A N 1
ATOM 646 C CA . GLU A 1 85 ? -8.640 -3.459 -11.963 1.00 96.44 85 GLU A CA 1
ATOM 647 C C . GLU A 1 85 ? -8.219 -4.814 -11.379 1.00 96.44 85 GLU A C 1
ATOM 649 O O . GLU A 1 85 ? -8.834 -5.309 -10.433 1.00 96.44 85 GLU A O 1
ATOM 654 N N . SER A 1 86 ? -7.115 -5.384 -11.874 1.00 97.06 86 SER A N 1
ATOM 655 C CA . SER A 1 86 ? -6.533 -6.622 -11.347 1.00 97.06 86 SER A CA 1
ATOM 656 C C . SER A 1 86 ? -6.090 -6.520 -9.884 1.00 97.06 86 SER A C 1
ATOM 658 O O . SER A 1 86 ? -5.967 -7.546 -9.222 1.00 97.06 86 SER A O 1
ATOM 660 N N . TYR A 1 87 ? -5.846 -5.314 -9.359 1.00 96.50 87 TYR A N 1
ATOM 661 C CA . TYR A 1 87 ? -5.410 -5.114 -7.972 1.00 96.50 87 TYR A CA 1
ATOM 662 C C . TYR A 1 87 ? -6.585 -5.012 -6.996 1.00 96.50 87 TYR A C 1
ATOM 664 O O . TYR A 1 87 ? -6.414 -5.243 -5.799 1.00 96.50 87 TYR A O 1
ATOM 672 N N . ILE A 1 88 ? -7.788 -4.698 -7.488 1.00 96.38 88 ILE A N 1
ATOM 673 C CA . ILE A 1 88 ? -8.964 -4.406 -6.656 1.00 96.38 88 ILE A CA 1
ATOM 674 C C . ILE A 1 88 ? -9.295 -5.577 -5.731 1.00 96.38 88 ILE A C 1
ATOM 676 O O . ILE A 1 88 ? -9.567 -5.361 -4.547 1.00 96.38 88 ILE A O 1
ATOM 680 N N . GLN A 1 89 ? -9.254 -6.809 -6.246 1.00 96.69 89 GLN A N 1
ATOM 681 C CA . GLN A 1 89 ? -9.577 -7.994 -5.455 1.00 96.69 89 GLN A CA 1
ATOM 682 C C . GLN A 1 89 ? -8.619 -8.148 -4.265 1.00 96.69 89 GLN A C 1
ATOM 684 O O . GLN A 1 89 ? -9.067 -8.189 -3.119 1.00 96.69 89 GLN A O 1
ATOM 689 N N . GLU A 1 90 ? -7.310 -8.177 -4.520 1.00 96.50 90 GLU A N 1
ATOM 690 C CA . GLU A 1 90 ? -6.312 -8.378 -3.467 1.00 96.50 90 GLU A CA 1
ATOM 691 C C . GLU A 1 90 ? -6.334 -7.233 -2.445 1.00 96.50 90 GLU A C 1
ATOM 693 O O . GLU A 1 90 ? -6.326 -7.474 -1.236 1.00 96.50 90 GLU A O 1
ATOM 698 N N . VAL A 1 91 ? -6.445 -5.983 -2.904 1.00 96.56 91 VAL A N 1
ATOM 699 C CA . VAL A 1 91 ? -6.533 -4.811 -2.019 1.00 96.56 91 VAL A CA 1
ATOM 700 C C . VAL A 1 91 ? -7.770 -4.891 -1.120 1.00 96.56 91 VAL A C 1
ATOM 702 O O . VAL A 1 91 ? -7.677 -4.610 0.077 1.00 96.56 91 VAL A O 1
ATOM 705 N N . THR A 1 92 ? -8.913 -5.325 -1.656 1.00 96.56 92 THR A N 1
ATOM 706 C CA . THR A 1 92 ? -10.158 -5.484 -0.886 1.00 96.56 92 THR A CA 1
ATOM 707 C C . THR A 1 92 ? -10.016 -6.556 0.194 1.00 96.56 92 THR A C 1
ATOM 709 O O . THR A 1 92 ? -10.390 -6.332 1.349 1.00 96.56 92 THR A O 1
ATOM 712 N N . GLU A 1 93 ? -9.431 -7.706 -0.147 1.00 96.56 93 GLU A N 1
ATOM 713 C CA . GLU A 1 93 ? -9.182 -8.797 0.800 1.00 96.56 93 GLU A CA 1
ATOM 714 C C . GLU A 1 93 ? -8.229 -8.356 1.923 1.00 96.56 93 GLU A C 1
ATOM 716 O O . GLU A 1 93 ? -8.516 -8.555 3.108 1.00 96.56 93 GLU A O 1
ATOM 721 N N . LYS A 1 94 ? -7.124 -7.681 1.580 1.00 95.75 94 LYS A N 1
ATOM 722 C CA . LYS A 1 94 ? -6.179 -7.140 2.570 1.00 95.75 94 LYS A CA 1
ATOM 723 C C . LYS A 1 94 ? -6.825 -6.082 3.460 1.00 95.75 94 LYS A C 1
ATOM 725 O O . LYS A 1 94 ? -6.617 -6.105 4.674 1.00 95.75 94 LYS A O 1
ATOM 730 N N . TYR A 1 95 ? -7.637 -5.191 2.892 1.00 95.00 95 TYR A N 1
ATOM 731 C CA . TYR A 1 95 ? -8.360 -4.179 3.660 1.00 95.00 95 TYR A CA 1
ATOM 732 C C . TYR A 1 95 ? -9.302 -4.814 4.693 1.00 95.00 95 TYR A C 1
ATOM 734 O O . TYR A 1 95 ? -9.319 -4.390 5.852 1.00 95.00 95 TYR A O 1
ATOM 742 N N . ALA A 1 96 ? -10.034 -5.866 4.314 1.00 95.31 96 ALA A N 1
ATOM 743 C CA . ALA A 1 96 ? -10.926 -6.580 5.225 1.00 95.31 96 ALA A CA 1
ATOM 744 C C . ALA A 1 96 ? -10.173 -7.169 6.432 1.00 95.31 96 ALA A C 1
ATOM 746 O O . ALA A 1 96 ? -10.607 -6.984 7.574 1.00 95.31 96 ALA A O 1
ATOM 747 N N . LEU A 1 97 ? -9.015 -7.797 6.197 1.00 95.50 97 LEU A N 1
ATOM 748 C CA . LEU A 1 97 ? -8.168 -8.363 7.254 1.00 95.50 97 LEU A CA 1
ATOM 749 C C . LEU A 1 97 ? -7.654 -7.286 8.220 1.00 95.50 97 LEU A C 1
ATOM 751 O O . LEU A 1 97 ? -7.780 -7.428 9.438 1.00 95.50 97 LEU A O 1
ATOM 755 N N . VAL A 1 98 ? -7.131 -6.177 7.687 1.00 94.12 98 VAL A N 1
ATOM 756 C CA . VAL A 1 98 ? -6.622 -5.059 8.502 1.00 94.12 98 VAL A CA 1
ATOM 757 C C . VAL A 1 98 ? -7.747 -4.425 9.323 1.00 94.12 98 VAL A C 1
ATOM 759 O O . VAL A 1 98 ? -7.562 -4.094 10.497 1.00 94.12 98 VAL A O 1
ATOM 762 N N . ARG A 1 99 ? -8.943 -4.288 8.742 1.00 94.00 99 ARG A N 1
ATOM 763 C CA . ARG A 1 99 ? -10.124 -3.754 9.433 1.00 94.00 99 ARG A CA 1
ATOM 764 C C . ARG A 1 99 ? -10.570 -4.656 10.584 1.00 94.00 99 ARG A C 1
ATOM 766 O O . ARG A 1 99 ? -10.917 -4.157 11.662 1.00 94.00 99 ARG A O 1
ATOM 773 N N . GLU A 1 100 ? -10.558 -5.970 10.380 1.00 93.69 100 GLU A N 1
ATOM 774 C CA . GLU A 1 100 ? -10.879 -6.946 11.421 1.00 93.69 100 GLU A CA 1
ATOM 775 C C . GLU A 1 100 ? -9.857 -6.894 12.566 1.00 93.69 100 GLU A C 1
ATOM 777 O O . GLU A 1 100 ? -10.238 -6.814 13.739 1.00 93.69 100 GLU A O 1
ATOM 782 N N . GLU A 1 101 ? -8.563 -6.868 12.241 1.00 94.19 101 GLU A N 1
ATOM 783 C CA . GLU A 1 101 ? -7.488 -6.757 13.228 1.00 94.19 101 GLU A CA 1
ATOM 784 C C . GLU A 1 101 ? -7.602 -5.461 14.038 1.00 94.19 101 GLU A C 1
ATOM 786 O O . GLU A 1 101 ? -7.555 -5.483 15.273 1.00 94.19 101 GLU A O 1
ATOM 791 N N . HIS A 1 102 ? -7.833 -4.334 13.361 1.00 92.75 102 HIS A N 1
ATOM 792 C CA . HIS A 1 102 ? -8.035 -3.044 14.010 1.00 92.75 102 HIS A CA 1
ATOM 793 C C . HIS A 1 102 ? -9.223 -3.090 14.984 1.00 92.75 102 HIS A C 1
ATOM 795 O O . HIS A 1 102 ? -9.130 -2.618 16.119 1.00 92.75 102 HIS A O 1
ATOM 801 N N . THR A 1 103 ? -10.324 -3.732 14.588 1.00 93.69 103 THR A N 1
ATOM 802 C CA . THR A 1 103 ? -11.512 -3.909 15.438 1.00 93.69 103 THR A CA 1
ATOM 803 C C . THR A 1 103 ? -11.197 -4.753 16.672 1.00 93.69 103 THR A C 1
ATOM 805 O O . THR A 1 103 ? -11.482 -4.337 17.798 1.00 93.69 103 THR A O 1
ATOM 808 N N . LYS A 1 104 ? -10.533 -5.901 16.491 1.00 93.88 104 LYS A N 1
ATOM 809 C CA . LYS A 1 104 ? -10.089 -6.776 17.588 1.00 93.88 104 LYS A CA 1
ATOM 810 C C . LYS A 1 104 ? -9.170 -6.041 18.562 1.00 93.88 104 LYS A C 1
ATOM 812 O O . LYS A 1 104 ? -9.314 -6.183 19.777 1.00 93.88 104 LYS A O 1
ATOM 817 N N . ARG A 1 105 ? -8.242 -5.227 18.053 1.00 93.12 105 ARG A N 1
ATOM 818 C CA . ARG A 1 105 ? -7.329 -4.427 18.878 1.00 93.12 105 ARG A CA 1
ATOM 819 C C . ARG A 1 105 ? -8.082 -3.398 19.721 1.00 93.12 105 ARG A C 1
ATOM 821 O O . ARG A 1 105 ? -7.755 -3.237 20.897 1.00 93.12 105 ARG A O 1
ATOM 828 N N . GLN A 1 106 ? -9.105 -2.753 19.161 1.00 92.19 106 GLN A N 1
ATOM 829 C CA . GLN A 1 106 ? -9.946 -1.814 19.906 1.00 92.19 106 GLN A CA 1
ATOM 830 C C . GLN A 1 106 ? -10.774 -2.500 20.998 1.00 92.19 106 GLN A C 1
ATOM 832 O O . GLN A 1 106 ? -10.855 -1.975 22.107 1.00 92.19 106 GLN A O 1
ATOM 837 N N . LEU A 1 107 ? -11.337 -3.681 20.726 1.00 91.56 107 LEU A N 1
ATOM 838 C CA . LEU A 1 107 ? -12.062 -4.461 21.736 1.00 91.56 107 LEU A CA 1
ATOM 839 C C . LEU A 1 107 ? -11.146 -4.835 22.908 1.00 91.56 107 LEU A C 1
ATOM 841 O O . LEU A 1 107 ? -11.455 -4.507 24.049 1.00 91.56 107 LEU A O 1
ATOM 845 N N . ARG A 1 108 ? -9.951 -5.370 22.627 1.00 90.88 108 ARG A N 1
ATOM 846 C CA . ARG A 1 108 ? -8.955 -5.708 23.662 1.00 90.88 108 ARG A CA 1
ATOM 847 C C . ARG A 1 108 ? -8.513 -4.499 24.491 1.00 90.88 108 ARG A C 1
ATOM 849 O O . ARG A 1 108 ? -8.205 -4.628 25.675 1.00 90.88 108 ARG A O 1
ATOM 856 N N . ALA A 1 109 ? -8.427 -3.320 23.875 1.00 90.88 109 ALA A N 1
ATOM 857 C CA . ALA A 1 109 ? -8.092 -2.085 24.580 1.00 90.88 109 ALA A CA 1
ATOM 858 C C . ALA A 1 109 ? -9.218 -1.644 25.533 1.00 90.88 109 ALA A C 1
ATOM 860 O O . ALA A 1 109 ? -8.934 -1.208 26.654 1.00 90.88 109 ALA A O 1
ATOM 861 N N . LYS A 1 110 ? -10.481 -1.808 25.119 1.00 89.31 110 LYS A N 1
ATOM 862 C CA . LYS A 1 110 ? -11.655 -1.545 25.961 1.00 89.31 110 LYS A CA 1
ATOM 863 C C . LYS A 1 110 ? -11.734 -2.528 27.126 1.00 89.31 110 LYS A C 1
ATOM 865 O O . LYS A 1 110 ? -11.763 -2.075 28.263 1.00 89.31 110 LYS A O 1
ATOM 870 N N . GLU A 1 111 ? -11.599 -3.828 26.864 1.00 87.25 111 GLU A N 1
ATOM 871 C CA . GLU A 1 111 ? -11.599 -4.874 27.901 1.00 87.25 111 GLU A CA 1
ATOM 872 C C . GLU A 1 111 ? -10.526 -4.627 28.966 1.00 87.25 111 GLU A C 1
ATOM 874 O O . GLU A 1 111 ? -10.789 -4.726 30.163 1.00 87.25 111 GLU A O 1
ATOM 879 N N . LYS A 1 112 ? -9.308 -4.243 28.559 1.00 85.38 112 LYS A N 1
ATOM 880 C CA . LYS A 1 112 ? -8.240 -3.881 29.506 1.00 85.38 112 LYS A CA 1
ATOM 881 C C . LYS A 1 112 ? -8.595 -2.664 30.354 1.00 85.38 112 LYS A C 1
ATOM 883 O O . LYS A 1 112 ? -8.230 -2.622 31.527 1.00 85.38 112 LYS A O 1
ATOM 888 N N . THR A 1 113 ? -9.257 -1.672 29.769 1.00 83.38 113 THR A N 1
ATOM 889 C CA . THR A 1 113 ? -9.673 -0.462 30.489 1.00 83.38 113 THR A CA 1
ATOM 890 C C . THR A 1 113 ? -10.785 -0.776 31.485 1.00 83.38 113 THR A C 1
ATOM 892 O O . THR A 1 113 ? -10.704 -0.357 32.636 1.00 83.38 113 THR A O 1
ATOM 895 N N . GLU A 1 114 ? -11.764 -1.583 31.082 1.00 80.38 114 GLU A N 1
ATOM 896 C CA . GLU A 1 114 ? -12.861 -2.037 31.940 1.00 80.38 114 GLU A CA 1
ATOM 897 C C . GLU A 1 114 ? -12.370 -2.954 33.062 1.00 80.38 114 GLU A C 1
ATOM 899 O O . GLU A 1 114 ? -12.749 -2.761 34.212 1.00 80.38 114 GLU A O 1
ATOM 904 N N . THR A 1 115 ? -11.445 -3.872 32.770 1.00 80.94 115 THR A N 1
ATOM 905 C CA . THR A 1 115 ? -10.824 -4.745 33.780 1.00 80.94 115 THR A CA 1
ATOM 906 C C . THR A 1 115 ? -10.043 -3.930 34.809 1.00 80.94 115 THR A C 1
ATOM 908 O O . THR A 1 115 ? -10.163 -4.165 36.006 1.00 80.94 115 THR A O 1
ATOM 911 N N . LYS A 1 116 ? -9.255 -2.939 34.366 1.00 79.69 116 LYS A N 1
ATOM 912 C CA . LYS A 1 116 ? -8.521 -2.043 35.275 1.00 79.69 116 LYS A CA 1
ATOM 913 C C . LYS A 1 116 ? -9.454 -1.194 36.130 1.00 79.69 116 LYS A C 1
ATOM 915 O O . LYS A 1 116 ? -9.154 -0.981 37.299 1.00 79.69 116 LYS A O 1
ATOM 920 N N . LYS A 1 117 ? -10.559 -0.717 35.554 1.00 78.69 117 LYS A N 1
ATOM 921 C CA . LYS A 1 117 ? -11.576 0.038 36.284 1.00 78.69 117 LYS A CA 1
ATOM 922 C C . LYS A 1 117 ? -12.259 -0.841 37.336 1.00 78.69 117 LYS A C 1
ATOM 924 O O . LYS A 1 117 ? -12.267 -0.471 38.499 1.00 78.69 117 LYS A O 1
ATOM 929 N N . GLY A 1 118 ? -12.709 -2.038 36.956 1.00 72.81 118 GLY A N 1
ATOM 930 C CA . GLY A 1 118 ? -13.318 -2.995 37.884 1.00 72.81 118 GLY A CA 1
ATOM 931 C C . GLY A 1 118 ? -12.368 -3.470 38.988 1.00 72.81 118 GLY A C 1
ATOM 932 O O . GLY A 1 118 ? -12.799 -3.693 40.113 1.00 72.81 118 GLY A O 1
ATOM 933 N N . LEU A 1 119 ? -11.064 -3.569 38.706 1.00 73.19 119 LEU A N 1
ATOM 934 C CA . LEU A 1 119 ? -10.052 -3.879 39.721 1.00 73.19 119 LEU A CA 1
ATOM 935 C C . LEU A 1 119 ? -9.867 -2.738 40.735 1.00 73.19 119 LEU A C 1
ATOM 937 O O . LEU A 1 119 ? -9.595 -3.009 41.899 1.00 73.19 119 LEU A O 1
ATOM 941 N N . PHE A 1 120 ? -10.004 -1.481 40.304 1.00 68.25 120 PHE A N 1
ATOM 942 C CA . PHE A 1 120 ? -9.979 -0.321 41.200 1.00 68.25 120 PHE A CA 1
ATOM 943 C C . PHE A 1 120 ? -11.262 -0.222 42.034 1.00 68.25 120 PHE A C 1
ATOM 945 O O . PHE A 1 120 ? -11.177 0.036 43.230 1.00 68.25 120 PHE A O 1
ATOM 952 N N . ASP A 1 121 ? -12.421 -0.479 41.422 1.00 72.75 121 ASP A N 1
ATOM 953 C CA . ASP A 1 121 ? -13.723 -0.444 42.101 1.00 72.75 121 ASP A CA 1
ATOM 954 C C . ASP A 1 121 ? -13.842 -1.555 43.170 1.00 72.75 121 ASP A C 1
ATOM 956 O O . ASP A 1 121 ? -14.419 -1.324 44.229 1.00 72.75 121 ASP A O 1
ATOM 960 N N . ASN A 1 122 ? -13.220 -2.722 42.948 1.00 75.50 122 ASN A N 1
ATOM 961 C CA . ASN A 1 122 ? -13.161 -3.838 43.909 1.00 75.50 122 ASN A CA 1
ATOM 962 C C . ASN A 1 122 ? -11.847 -3.880 44.723 1.00 75.50 122 ASN A C 1
ATOM 964 O O . ASN A 1 122 ? -11.498 -4.918 45.293 1.00 75.50 122 ASN A O 1
ATOM 968 N N . GLY A 1 123 ? -11.073 -2.790 44.738 1.00 74.44 123 GLY A N 1
ATOM 969 C CA . GLY A 1 123 ? -9.698 -2.783 45.250 1.00 74.44 123 GLY A CA 1
ATOM 970 C C . GLY A 1 123 ? -9.569 -3.175 46.727 1.00 74.44 123 GLY A C 1
ATOM 971 O O . GLY A 1 123 ? -8.657 -3.925 47.079 1.00 74.44 123 GLY A O 1
ATOM 972 N N . ASP A 1 124 ? -10.498 -2.722 47.572 1.00 77.94 124 ASP A N 1
ATOM 973 C CA . ASP A 1 124 ? -10.478 -2.997 49.016 1.00 77.94 124 ASP A CA 1
ATOM 974 C C . ASP A 1 124 ? -10.817 -4.463 49.335 1.00 77.94 124 ASP A C 1
ATOM 976 O O . ASP A 1 124 ? -10.098 -5.108 50.103 1.00 77.94 124 ASP A O 1
ATOM 980 N N . GLU A 1 125 ? -11.838 -5.030 48.681 1.00 81.19 125 GLU A N 1
ATOM 981 C CA . GLU A 1 125 ? -12.198 -6.450 48.829 1.00 81.19 125 GLU A CA 1
ATOM 982 C C . GLU A 1 125 ? -11.063 -7.365 48.339 1.00 81.19 125 GLU A C 1
ATOM 984 O O . GLU A 1 125 ? -10.706 -8.353 48.987 1.00 81.19 125 GLU A O 1
ATOM 989 N N . MET A 1 126 ? -10.431 -7.009 47.217 1.00 75.06 126 MET A N 1
ATOM 990 C CA . MET A 1 126 ? -9.311 -7.764 46.651 1.00 75.06 126 MET A CA 1
ATOM 991 C C . MET A 1 126 ? -8.078 -7.745 47.573 1.00 75.06 126 MET A C 1
ATOM 993 O O . MET A 1 126 ? -7.361 -8.746 47.677 1.00 75.06 126 MET A O 1
ATOM 997 N N . LEU A 1 127 ? -7.835 -6.628 48.270 1.00 81.94 127 LEU A N 1
ATOM 998 C CA . LEU A 1 127 ? -6.725 -6.476 49.212 1.00 81.94 127 LEU A CA 1
ATOM 999 C C . LEU A 1 127 ? -6.921 -7.324 50.476 1.00 81.94 127 LEU A C 1
ATOM 1001 O O . LEU A 1 127 ? -5.961 -7.921 50.972 1.00 81.94 127 LEU A O 1
ATOM 1005 N N . GLU A 1 128 ? -8.144 -7.401 51.002 1.00 85.69 128 GLU A N 1
ATOM 1006 C CA . GLU A 1 128 ? -8.464 -8.277 52.134 1.00 85.69 128 GLU A CA 1
ATOM 1007 C C . GLU A 1 128 ? -8.275 -9.750 51.782 1.00 85.69 128 GLU A C 1
ATOM 1009 O O . GLU A 1 128 ? -7.635 -10.490 52.538 1.00 85.69 128 GLU A O 1
ATOM 1014 N N . VAL A 1 129 ? -8.753 -10.162 50.605 1.00 85.88 129 VAL A N 1
ATOM 1015 C CA . VAL A 1 129 ? -8.544 -11.520 50.091 1.00 85.88 129 VAL A CA 1
ATOM 1016 C C . VAL A 1 129 ? -7.046 -11.818 49.980 1.00 85.88 129 VAL A C 1
ATOM 1018 O O . VAL A 1 129 ? -6.589 -12.840 50.492 1.00 85.88 129 VAL A O 1
ATOM 1021 N N . GLN A 1 130 ? -6.254 -10.904 49.409 1.00 88.00 130 GLN A N 1
ATOM 1022 C CA . GLN A 1 130 ? -4.803 -11.067 49.290 1.00 88.00 130 GLN A CA 1
ATOM 1023 C C . GLN A 1 130 ? -4.107 -11.210 50.658 1.00 88.00 130 GLN A C 1
ATOM 1025 O O . GLN A 1 130 ? -3.278 -12.105 50.832 1.00 88.00 130 GLN A O 1
ATOM 1030 N N . LYS A 1 131 ? -4.443 -10.363 51.642 1.00 90.38 131 LYS A N 1
ATOM 1031 C CA . LYS A 1 131 ? -3.882 -10.441 53.006 1.00 90.38 131 LYS A CA 1
ATOM 1032 C C . LYS A 1 131 ? -4.200 -11.776 53.673 1.00 90.38 131 LYS A C 1
ATOM 1034 O O . LYS A 1 131 ? -3.312 -12.378 54.273 1.00 90.38 131 LYS A O 1
ATOM 1039 N N . LYS A 1 132 ? -5.437 -12.258 53.528 1.00 91.69 132 LYS A N 1
ATOM 1040 C CA . LYS A 1 132 ? -5.874 -13.541 54.087 1.00 91.69 132 LYS A CA 1
ATOM 1041 C C . LYS A 1 132 ? -5.129 -14.722 53.458 1.00 91.69 132 LYS A C 1
ATOM 1043 O O . LYS A 1 132 ? -4.656 -15.591 54.184 1.00 91.69 132 LYS A O 1
ATOM 1048 N N . LEU A 1 133 ? -4.953 -14.709 52.133 1.00 90.38 133 LEU A N 1
ATOM 1049 C CA . LEU A 1 133 ? -4.140 -15.692 51.404 1.00 90.38 133 LEU A CA 1
ATOM 1050 C C . LEU A 1 133 ? -2.682 -15.715 51.895 1.00 90.38 133 LEU A C 1
ATOM 1052 O O . LEU A 1 133 ? -2.122 -16.792 52.092 1.00 90.38 133 LEU A O 1
ATOM 1056 N N . PHE A 1 134 ? -2.070 -14.550 52.136 1.00 93.88 134 PHE A N 1
ATOM 1057 C CA . PHE A 1 134 ? -0.711 -14.480 52.686 1.00 93.88 134 PHE A CA 1
ATOM 1058 C C . PHE A 1 134 ? -0.619 -15.012 54.116 1.00 93.88 134 PHE A C 1
ATOM 1060 O O . PHE A 1 134 ? 0.348 -15.695 54.455 1.00 93.88 134 PHE A O 1
ATOM 1067 N N . GLU A 1 135 ? -1.610 -14.718 54.955 1.00 92.12 135 GLU A N 1
ATOM 1068 C CA . GLU A 1 135 ? -1.651 -15.219 56.326 1.00 92.12 135 GLU A CA 1
ATOM 1069 C C . GLU A 1 135 ? -1.806 -16.747 56.363 1.00 92.12 135 GLU A C 1
ATOM 1071 O O . GLU A 1 135 ? -1.119 -17.426 57.126 1.00 92.12 135 GLU A O 1
ATOM 1076 N N . GLU A 1 136 ? -2.659 -17.305 55.506 1.00 92.44 136 GLU A N 1
ATOM 1077 C CA . GLU A 1 136 ? -2.860 -18.748 55.388 1.00 92.44 136 GLU A CA 1
ATOM 1078 C C . GLU A 1 136 ? -1.613 -19.457 54.847 1.00 92.44 136 GLU A C 1
ATOM 1080 O O . GLU A 1 136 ? -1.180 -20.461 55.419 1.00 92.44 136 GLU A O 1
ATOM 1085 N N . ALA A 1 137 ? -0.966 -18.897 53.820 1.00 89.88 137 ALA A N 1
ATOM 1086 C CA . ALA A 1 137 ? 0.306 -19.405 53.315 1.00 89.88 137 ALA A CA 1
ATOM 1087 C C . ALA A 1 137 ? 1.375 -19.422 54.418 1.00 89.88 137 ALA A C 1
ATOM 1089 O O . ALA A 1 137 ? 2.007 -20.453 54.633 1.00 89.88 137 ALA A O 1
ATOM 1090 N N . LYS A 1 138 ? 1.510 -18.330 55.186 1.00 91.06 138 LYS A N 1
ATOM 1091 C CA . LYS A 1 138 ? 2.453 -18.239 56.310 1.00 91.06 138 LYS A CA 1
ATOM 1092 C C . LYS A 1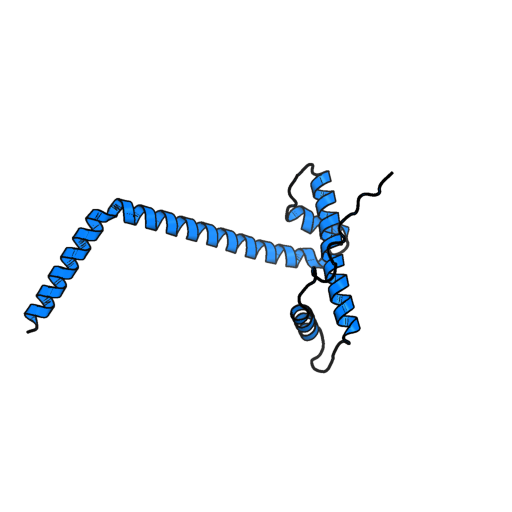 138 ? 2.191 -19.314 57.372 1.00 91.06 138 LYS A C 1
ATOM 1094 O O . LYS A 1 138 ? 3.120 -20.010 57.768 1.00 91.06 138 LYS A O 1
ATOM 1099 N N . ARG A 1 139 ? 0.927 -19.513 57.764 1.00 87.19 139 ARG A N 1
ATOM 1100 C CA . ARG A 1 139 ? 0.527 -20.573 58.711 1.00 87.19 139 ARG A CA 1
ATOM 1101 C C . ARG A 1 139 ? 0.812 -21.978 58.187 1.00 87.19 139 ARG A C 1
ATOM 1103 O O . ARG A 1 139 ? 1.000 -22.896 58.978 1.00 87.19 139 ARG A O 1
ATOM 1110 N N . THR A 1 140 ? 0.779 -22.169 56.871 1.00 84.38 140 THR A N 1
ATOM 1111 C CA . THR A 1 140 ? 1.050 -23.470 56.250 1.00 84.38 140 THR A CA 1
ATOM 1112 C C . THR A 1 140 ? 2.543 -23.781 56.292 1.00 84.38 140 THR A C 1
ATOM 1114 O O . THR A 1 140 ? 2.909 -24.906 56.616 1.00 84.38 140 THR A O 1
ATOM 1117 N N . THR A 1 141 ? 3.398 -22.782 56.058 1.00 80.88 141 THR A N 1
ATOM 1118 C CA . THR A 1 141 ? 4.856 -22.918 56.177 1.00 80.88 141 THR A CA 1
ATOM 1119 C C . THR A 1 141 ? 5.288 -23.129 57.628 1.00 80.88 141 THR A C 1
ATOM 1121 O O . THR A 1 141 ? 6.068 -24.029 57.900 1.00 80.88 141 THR A O 1
ATOM 1124 N N . GLU A 1 142 ? 4.708 -22.381 58.572 1.00 76.12 142 GLU A N 1
ATOM 1125 C CA . GLU A 1 142 ? 4.980 -22.529 60.015 1.00 76.12 142 GLU A CA 1
ATOM 1126 C C . GLU A 1 142 ? 4.493 -23.871 60.593 1.00 76.12 142 GLU A C 1
ATOM 1128 O O . GLU A 1 142 ? 4.953 -24.283 61.649 1.00 76.12 142 GLU A O 1
ATOM 1133 N N . LYS A 1 143 ? 3.553 -24.558 59.930 1.00 71.31 143 LYS A N 1
ATOM 1134 C CA . LYS A 1 143 ? 3.121 -25.923 60.290 1.00 71.31 143 LYS A CA 1
ATOM 1135 C C . LYS A 1 143 ? 3.966 -27.026 59.645 1.00 71.31 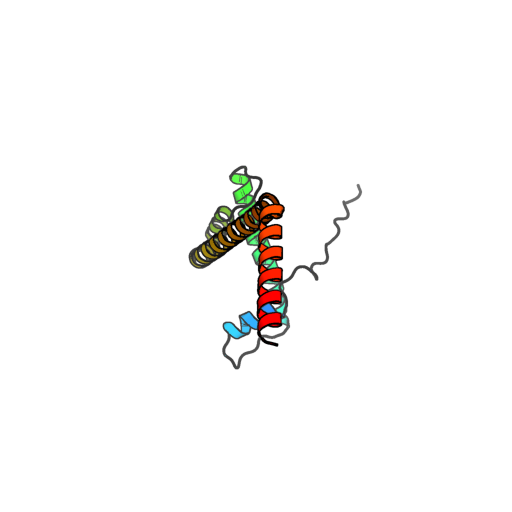143 LYS A C 1
ATOM 1137 O O . LYS A 1 143 ? 3.735 -28.196 59.946 1.00 71.31 143 LYS A O 1
ATOM 1142 N N . GLN A 1 144 ? 4.843 -26.675 58.704 1.00 57.09 144 GLN A N 1
ATOM 1143 C CA . GLN A 1 144 ? 5.761 -27.608 58.044 1.00 57.09 144 GLN A CA 1
ATOM 1144 C C . GLN A 1 144 ? 7.165 -27.617 58.674 1.00 57.09 144 GLN A C 1
ATOM 1146 O O . GLN A 1 144 ? 7.966 -28.474 58.300 1.00 57.09 144 GLN A O 1
ATOM 1151 N N . GLU A 1 145 ? 7.437 -26.722 59.629 1.00 49.28 145 GLU A N 1
ATOM 1152 C CA . GLU A 1 145 ? 8.547 -26.808 60.596 1.00 49.28 145 GLU A CA 1
ATOM 1153 C C . GLU A 1 145 ? 8.095 -27.492 61.895 1.00 49.28 145 GLU A C 1
ATOM 1155 O O . GLU A 1 145 ? 8.919 -28.237 62.474 1.00 49.28 145 GLU A O 1
#

Radius of gyration: 28.49 Å; Cα contacts (8 Å, |Δi|>4): 52; chains: 1; bounding box: 40×68×76 Å